Protein AF-A0A380T9C7-F1 (afdb_monomer)

Organism: NCBI:txid256318

pLDDT: mean 84.97, std 12.97, range [40.31, 95.25]

Solvent-accessible surface area (backbone atoms only — not comparable to full-atom values): 3905 Å² total; per-residue (Å²): 135,85,85,76,74,76,68,55,62,71,55,53,50,51,53,53,58,56,68,68,57,81,71,49,75,66,54,51,49,52,51,50,40,49,55,55,58,72,68,52,61,91,86,58,90,75,52,69,64,61,46,47,52,54,51,46,65,74,69,55,131

Nearest PDB structures (foldseek):
  7yrg-assembly1_G  TM=4.027E-01  e=8.738E+00  Homo sapiens

Sequence (61 aa):
MSLSVETDEALLRRLSEEATVKLSKEDLKKQRVSFVYGNLPNGSAISREMVVDRITENEGA

Structure (mmCIF, N/CA/C/O backbone):
data_AF-A0A380T9C7-F1
#
_entry.id   AF-A0A380T9C7-F1
#
loop_
_atom_site.group_PDB
_atom_site.id
_atom_site.type_symbol
_atom_site.label_atom_id
_atom_site.label_alt_id
_atom_site.label_comp_id
_atom_site.label_asym_id
_atom_site.label_entity_id
_atom_site.label_seq_id
_atom_site.pdbx_PDB_ins_code
_atom_site.Cartn_x
_atom_site.Cartn_y
_atom_site.Cartn_z
_atom_site.occupancy
_atom_site.B_iso_or_equiv
_atom_site.auth_seq_id
_atom_site.auth_comp_id
_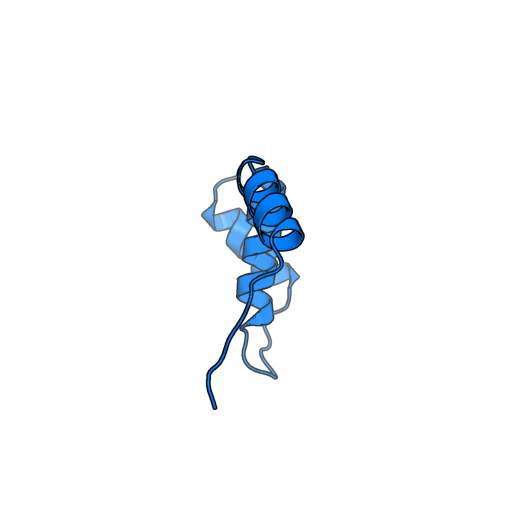atom_site.auth_asym_id
_atom_site.auth_atom_id
_atom_site.pdbx_PDB_model_num
ATOM 1 N N . MET A 1 1 ? 27.235 -10.905 -21.302 1.00 40.31 1 MET A N 1
ATOM 2 C CA . MET A 1 1 ? 26.482 -9.645 -21.145 1.00 40.31 1 MET A CA 1
ATOM 3 C C . MET A 1 1 ? 26.675 -9.171 -19.715 1.00 40.31 1 MET A C 1
ATOM 5 O O . MET A 1 1 ? 26.097 -9.765 -18.817 1.00 40.31 1 MET A O 1
ATOM 9 N N . SER A 1 2 ? 27.558 -8.200 -19.480 1.00 48.06 2 SER A N 1
ATOM 10 C CA . SER A 1 2 ? 27.691 -7.577 -18.160 1.00 48.06 2 SER A CA 1
ATOM 11 C C . SER A 1 2 ? 26.537 -6.595 -17.984 1.00 48.06 2 SER A C 1
ATOM 13 O O . SER A 1 2 ? 26.473 -5.592 -18.694 1.00 48.06 2 SER A O 1
ATOM 15 N N . LEU A 1 3 ? 25.609 -6.892 -17.077 1.00 52.56 3 LEU A N 1
ATOM 16 C CA . LEU A 1 3 ? 24.603 -5.934 -16.623 1.00 52.56 3 LEU A CA 1
ATOM 17 C C . LEU A 1 3 ? 25.312 -4.877 -15.770 1.00 52.56 3 LEU A C 1
ATOM 19 O O . LEU A 1 3 ? 25.313 -4.951 -14.546 1.00 52.56 3 LEU A O 1
ATOM 23 N N . SER A 1 4 ? 25.960 -3.916 -16.427 1.00 57.47 4 SER A N 1
ATOM 24 C CA . SER A 1 4 ? 26.285 -2.648 -15.786 1.00 57.47 4 SER A CA 1
ATOM 25 C C . SER A 1 4 ? 24.978 -1.869 -15.687 1.00 57.47 4 SER A C 1
ATOM 27 O O . SER A 1 4 ? 24.631 -1.088 -16.569 1.00 57.47 4 SER A O 1
ATOM 29 N N . VAL A 1 5 ? 24.183 -2.161 -14.658 1.00 59.94 5 VAL A N 1
ATOM 30 C CA . VAL A 1 5 ? 23.151 -1.225 -14.217 1.00 59.94 5 VAL A CA 1
ATOM 31 C C . VAL A 1 5 ? 23.902 -0.172 -13.413 1.00 59.94 5 VAL A C 1
ATOM 33 O O . VAL A 1 5 ? 23.929 -0.221 -12.185 1.00 59.94 5 VAL A O 1
ATOM 36 N N . GLU A 1 6 ? 24.591 0.739 -14.105 1.00 63.69 6 GLU A N 1
ATOM 37 C CA . GLU A 1 6 ? 24.955 2.020 -13.507 1.00 63.69 6 GLU A CA 1
ATOM 38 C C . GLU A 1 6 ? 23.633 2.653 -13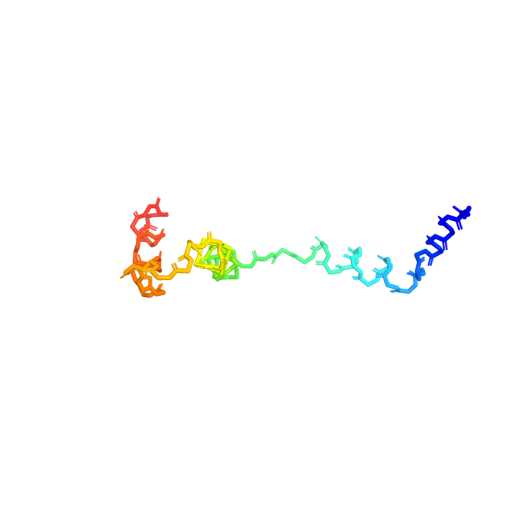.094 1.00 63.69 6 GLU A C 1
ATOM 40 O O . GLU A 1 6 ? 22.855 3.145 -13.911 1.00 63.69 6 GLU A O 1
ATOM 45 N N . THR A 1 7 ? 23.293 2.469 -11.822 1.00 67.12 7 THR A N 1
ATOM 46 C CA . THR A 1 7 ? 22.050 2.998 -11.296 1.00 67.12 7 THR A CA 1
ATOM 47 C C . THR A 1 7 ? 22.259 4.496 -11.258 1.00 67.12 7 THR A C 1
ATOM 49 O O . THR A 1 7 ? 23.174 4.951 -10.577 1.00 67.12 7 THR A O 1
ATOM 52 N N . ASP A 1 8 ? 21.464 5.227 -12.040 1.00 82.31 8 ASP A N 1
ATOM 53 C CA . ASP A 1 8 ? 21.501 6.686 -12.108 1.00 82.31 8 ASP A CA 1
ATOM 54 C C . ASP A 1 8 ? 21.611 7.243 -10.681 1.00 82.31 8 ASP A C 1
ATOM 56 O O . ASP A 1 8 ? 20.707 7.079 -9.859 1.00 82.31 8 ASP A O 1
ATOM 60 N N . GLU A 1 9 ? 22.756 7.846 -10.360 1.00 83.50 9 GLU A N 1
ATOM 61 C CA . GLU A 1 9 ? 23.049 8.342 -9.016 1.00 83.50 9 GLU A CA 1
ATOM 62 C C . GLU A 1 9 ? 22.010 9.387 -8.591 1.00 83.50 9 GLU A C 1
ATOM 64 O O . GLU A 1 9 ? 21.607 9.444 -7.426 1.00 83.50 9 GLU A O 1
ATOM 69 N N . ALA A 1 10 ? 21.473 10.150 -9.550 1.00 83.75 10 ALA A N 1
ATOM 70 C CA . ALA A 1 10 ? 20.384 11.080 -9.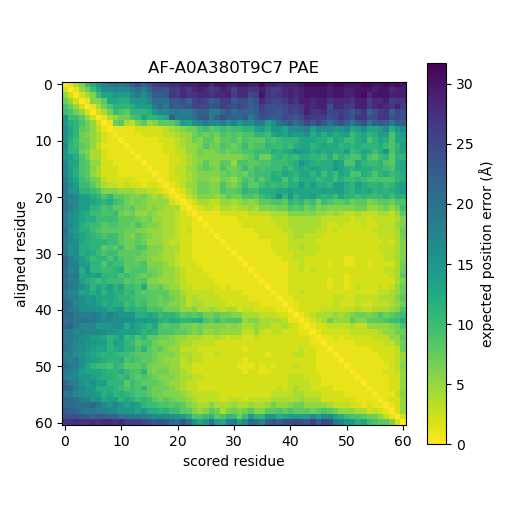303 1.00 83.75 10 ALA A CA 1
ATOM 71 C C . ALA A 1 10 ? 19.064 10.352 -9.010 1.00 83.75 10 ALA A C 1
ATOM 73 O O . ALA A 1 10 ? 18.250 10.852 -8.233 1.00 83.75 10 ALA A O 1
ATOM 74 N N . LEU A 1 11 ? 18.812 9.183 -9.606 1.00 84.75 11 LEU A N 1
ATOM 75 C CA . LEU A 1 11 ? 17.678 8.332 -9.237 1.00 84.75 11 LEU A CA 1
ATOM 76 C C . LEU A 1 11 ? 17.854 7.758 -7.826 1.00 84.75 11 LEU A C 1
ATOM 78 O O . LEU A 1 11 ? 16.932 7.867 -7.023 1.00 84.75 11 LEU A O 1
ATOM 82 N N . LEU A 1 12 ? 19.027 7.208 -7.497 1.00 85.12 12 LEU A N 1
ATOM 83 C CA . LEU A 1 12 ? 19.307 6.666 -6.161 1.00 85.12 12 LEU A CA 1
ATOM 84 C C . LEU A 1 12 ? 19.164 7.722 -5.072 1.00 85.12 12 LEU A C 1
ATOM 86 O O . LEU A 1 12 ? 18.547 7.468 -4.040 1.00 85.12 12 LEU A O 1
ATOM 90 N N . ARG A 1 13 ? 19.698 8.920 -5.313 1.00 86.62 13 ARG A N 1
ATOM 91 C CA . ARG A 1 13 ? 19.589 10.031 -4.376 1.00 86.62 13 ARG A CA 1
ATOM 92 C C . ARG A 1 13 ? 18.135 10.447 -4.161 1.00 86.62 13 ARG A C 1
ATOM 94 O O . ARG A 1 13 ? 17.724 10.569 -3.014 1.00 86.62 13 ARG A O 1
ATOM 101 N N . ARG A 1 14 ? 17.344 10.578 -5.233 1.00 86.88 14 ARG A N 1
ATOM 102 C CA . ARG A 1 14 ? 15.903 10.876 -5.135 1.00 86.88 14 ARG A CA 1
ATOM 103 C C . ARG A 1 14 ? 15.148 9.798 -4.362 1.00 86.88 14 ARG A C 1
ATOM 105 O O . ARG A 1 14 ? 14.372 10.121 -3.476 1.00 86.88 14 ARG A O 1
ATOM 112 N N . LEU A 1 15 ? 15.406 8.522 -4.652 1.00 85.00 15 LEU A N 1
ATOM 113 C CA . LEU A 1 15 ? 14.785 7.408 -3.929 1.00 85.00 15 LEU A CA 1
ATOM 114 C C . LEU A 1 15 ? 15.171 7.400 -2.445 1.00 85.00 15 LEU A C 1
ATOM 116 O O . LEU A 1 15 ? 14.325 7.117 -1.604 1.00 85.00 15 LEU A O 1
ATOM 120 N N . SER A 1 16 ? 16.424 7.726 -2.122 1.00 84.94 16 SER A N 1
ATOM 121 C CA . SER A 1 16 ? 16.905 7.840 -0.743 1.00 84.94 16 SER A CA 1
ATOM 122 C C . SER A 1 16 ? 16.225 8.991 0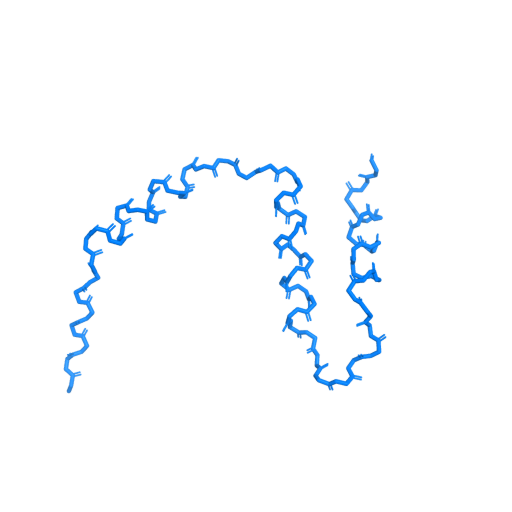.004 1.00 84.94 16 SER A C 1
ATOM 124 O O . SER A 1 16 ? 15.740 8.795 1.115 1.00 84.94 16 SER A O 1
ATOM 126 N N . GLU A 1 17 ? 16.125 10.170 -0.618 1.00 88.19 17 GLU A N 1
ATOM 127 C CA . GLU A 1 17 ? 15.432 11.338 -0.059 1.00 88.19 17 GLU A CA 1
ATOM 128 C C . GLU A 1 17 ? 13.942 11.026 0.187 1.00 88.19 17 GLU A C 1
ATOM 130 O O . GLU A 1 17 ? 13.451 11.204 1.302 1.00 88.19 17 GLU A O 1
ATOM 135 N N . GLU A 1 18 ? 13.245 10.450 -0.795 1.00 83.38 18 GLU A N 1
ATOM 136 C CA . GLU A 1 18 ? 11.835 10.047 -0.675 1.00 83.38 18 GLU A CA 1
ATOM 137 C C . GLU A 1 18 ? 11.615 8.937 0.367 1.00 83.38 18 GLU A C 1
ATOM 139 O O . GLU A 1 18 ? 10.625 8.952 1.095 1.00 83.38 18 GLU A O 1
ATOM 144 N N . ALA A 1 19 ? 12.554 7.997 0.522 1.00 81.62 19 ALA A N 1
ATOM 145 C CA . ALA A 1 19 ? 12.456 6.937 1.529 1.00 81.62 19 ALA A CA 1
ATOM 146 C C . ALA A 1 19 ? 12.507 7.466 2.973 1.00 81.62 19 ALA A C 1
ATOM 148 O O . ALA A 1 19 ? 12.053 6.784 3.895 1.00 81.62 19 ALA A O 1
ATOM 149 N N . THR A 1 20 ? 13.044 8.672 3.191 1.00 82.94 20 THR A N 1
ATOM 150 C CA . THR A 1 20 ? 13.023 9.319 4.513 1.00 82.94 20 THR A CA 1
ATOM 151 C C . THR A 1 20 ? 11.677 9.958 4.852 1.00 82.94 20 THR A C 1
ATOM 153 O O . THR A 1 20 ? 11.411 10.243 6.026 1.00 82.94 20 THR A O 1
ATOM 156 N N . VAL A 1 21 ? 10.802 10.154 3.861 1.00 83.75 21 VAL A N 1
ATOM 157 C CA . VAL A 1 21 ? 9.470 10.719 4.067 1.00 83.75 21 VAL A CA 1
ATOM 158 C C . VAL A 1 21 ? 8.609 9.696 4.801 1.00 83.75 21 VAL A C 1
ATOM 160 O O . VAL A 1 21 ? 8.305 8.611 4.303 1.00 83.75 21 VAL A O 1
ATOM 163 N N . LYS A 1 22 ? 8.185 10.041 6.021 1.00 84.06 22 LYS A N 1
ATOM 164 C CA . LYS A 1 22 ? 7.231 9.215 6.764 1.00 84.06 22 LYS A CA 1
ATOM 165 C C . LYS A 1 22 ? 5.869 9.290 6.086 1.00 84.06 22 LYS A C 1
ATOM 167 O O . LYS A 1 22 ? 5.222 10.334 6.108 1.00 84.06 22 LYS A O 1
ATOM 172 N N . LEU A 1 23 ? 5.432 8.162 5.539 1.00 85.88 23 LEU A N 1
ATOM 173 C CA . LEU A 1 23 ? 4.093 8.017 4.985 1.00 85.88 23 LEU A CA 1
ATOM 174 C C . LEU A 1 23 ? 3.040 8.236 6.073 1.00 85.88 23 LEU A C 1
ATOM 176 O O . LEU A 1 23 ? 3.170 7.739 7.199 1.00 85.88 23 LEU A O 1
ATOM 180 N N . SER A 1 24 ? 1.982 8.968 5.729 1.00 90.06 24 SER A N 1
ATOM 181 C CA . SER A 1 24 ? 0.827 9.086 6.609 1.00 90.06 24 SER A CA 1
ATOM 182 C C . SER A 1 24 ? 0.112 7.735 6.722 1.00 90.06 24 SER A C 1
ATOM 184 O O . SER A 1 24 ? 0.259 6.850 5.874 1.00 90.06 24 SER A O 1
ATOM 186 N N . LYS A 1 25 ? -0.716 7.567 7.761 1.00 88.62 25 LYS A N 1
ATOM 187 C CA . LYS A 1 25 ? -1.582 6.381 7.873 1.00 88.62 25 LYS A CA 1
ATOM 188 C C . LYS A 1 25 ? -2.469 6.208 6.635 1.00 88.62 25 LYS A C 1
ATOM 190 O O . LYS A 1 25 ? -2.693 5.086 6.194 1.00 88.62 25 LYS A O 1
ATOM 195 N N . GLU A 1 26 ? -2.939 7.313 6.059 1.00 90.06 26 GLU A N 1
ATOM 196 C CA . GLU A 1 26 ? -3.769 7.294 4.857 1.00 90.06 26 GLU A CA 1
ATOM 197 C C . GLU A 1 26 ? -2.985 6.805 3.631 1.00 90.06 26 GLU A C 1
ATOM 199 O O . GLU A 1 26 ? -3.494 5.992 2.859 1.00 90.06 26 GLU A O 1
ATOM 204 N N . ASP A 1 27 ? -1.730 7.232 3.477 1.00 90.25 27 ASP A N 1
ATOM 205 C CA . ASP A 1 27 ? -0.874 6.790 2.371 1.00 90.25 27 ASP A CA 1
ATOM 206 C C . ASP A 1 27 ? -0.532 5.306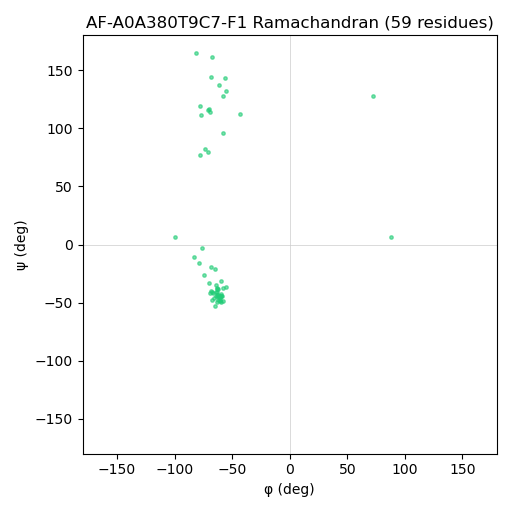 2.488 1.00 90.25 27 ASP A C 1
ATOM 208 O O . ASP A 1 27 ? -0.622 4.566 1.506 1.00 90.25 27 ASP A O 1
ATOM 212 N N . LEU A 1 28 ? -0.223 4.843 3.702 1.00 90.56 28 LEU A N 1
ATOM 213 C CA . LEU A 1 28 ? -0.002 3.424 3.982 1.00 90.56 28 LEU A CA 1
ATOM 214 C C . LEU A 1 28 ? -1.248 2.593 3.659 1.00 90.56 28 LEU A C 1
ATOM 216 O O . LEU A 1 28 ? -1.140 1.536 3.033 1.00 90.56 28 LEU A O 1
ATOM 220 N N . LYS A 1 29 ? -2.436 3.087 4.024 1.00 92.19 29 LYS A N 1
ATOM 221 C CA . LYS A 1 29 ? -3.712 2.445 3.691 1.00 92.19 29 LYS A CA 1
ATOM 222 C C . LYS A 1 29 ? -3.920 2.376 2.178 1.00 92.19 29 LYS A C 1
ATOM 224 O O . LYS A 1 29 ? -4.221 1.305 1.651 1.00 92.19 29 LYS A O 1
ATOM 229 N N . LYS A 1 30 ? -3.702 3.478 1.451 1.00 92.19 30 LYS A N 1
ATOM 230 C CA . LYS A 1 30 ? -3.801 3.524 -0.021 1.00 92.19 30 LYS A CA 1
ATOM 231 C C . LYS A 1 30 ? -2.833 2.551 -0.690 1.00 92.19 30 LYS A C 1
ATOM 233 O O . LYS A 1 30 ? -3.232 1.840 -1.613 1.00 92.19 30 LYS A O 1
ATOM 238 N N . GLN A 1 31 ? -1.585 2.490 -0.229 1.00 91.69 31 GLN A N 1
ATOM 239 C CA . GLN A 1 31 ? -0.594 1.542 -0.741 1.00 91.69 31 GLN A CA 1
ATOM 24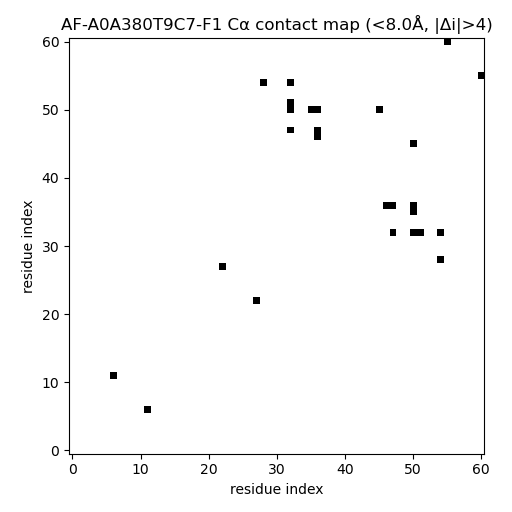0 C C . GLN A 1 31 ? -1.033 0.096 -0.511 1.00 91.69 31 GLN A C 1
ATOM 242 O O . GLN A 1 31 ? -0.972 -0.713 -1.433 1.00 91.69 31 GLN A O 1
ATOM 247 N N . ARG A 1 32 ? -1.538 -0.221 0.684 1.00 94.06 32 ARG A N 1
ATOM 248 C CA . ARG A 1 32 ? -2.008 -1.566 1.032 1.00 94.06 32 ARG A CA 1
ATOM 249 C C . ARG A 1 32 ? -3.205 -1.993 0.184 1.00 94.06 32 ARG A C 1
ATOM 251 O O . ARG A 1 32 ? -3.196 -3.099 -0.349 1.00 94.06 32 ARG A O 1
ATOM 258 N N . VAL A 1 33 ? -4.183 -1.105 -0.012 1.00 95.00 33 VAL A N 1
ATOM 259 C CA . VAL A 1 33 ? -5.326 -1.339 -0.913 1.00 95.00 33 VAL A CA 1
ATOM 260 C C . VAL A 1 33 ? -4.839 -1.623 -2.332 1.00 95.00 33 VAL A C 1
ATOM 262 O O . VAL A 1 33 ? -5.261 -2.607 -2.934 1.00 95.00 33 VAL A O 1
ATOM 265 N N . SER A 1 34 ? -3.934 -0.794 -2.861 1.00 94.69 34 SER A N 1
ATOM 266 C CA . SER A 1 34 ? -3.389 -0.966 -4.213 1.00 94.69 34 SER A CA 1
ATOM 267 C C . SER A 1 34 ? -2.598 -2.266 -4.360 1.00 94.69 34 SER A C 1
ATOM 269 O O . SER A 1 34 ? -2.751 -2.952 -5.366 1.00 94.69 34 SER A O 1
ATOM 271 N N . PHE A 1 35 ? -1.802 -2.637 -3.353 1.00 95.00 35 PHE A N 1
ATOM 272 C CA . PHE A 1 35 ? -1.054 -3.891 -3.345 1.00 95.00 35 PHE A CA 1
ATOM 273 C C . PHE A 1 35 ? -1.987 -5.103 -3.358 1.00 95.00 35 PHE A C 1
ATOM 275 O O . PHE A 1 35 ? -1.821 -5.989 -4.191 1.00 95.00 35 PHE A O 1
ATOM 282 N N . VAL A 1 36 ? -2.987 -5.137 -2.473 1.00 93.69 36 VAL A N 1
ATOM 283 C CA . VAL A 1 36 ? -3.927 -6.263 -2.392 1.00 93.69 36 VAL A CA 1
ATOM 284 C C . VAL A 1 36 ? -4.752 -6.362 -3.669 1.00 93.69 36 VAL A C 1
ATOM 286 O O . VAL A 1 36 ? -4.759 -7.413 -4.299 1.00 93.69 36 VAL A O 1
ATOM 289 N N . TYR A 1 37 ? -5.402 -5.269 -4.081 1.00 93.94 37 TYR A N 1
ATOM 290 C CA . TYR A 1 37 ? -6.280 -5.267 -5.251 1.00 93.94 37 TYR A CA 1
ATOM 291 C C . TYR A 1 37 ? -5.516 -5.558 -6.550 1.00 93.94 37 TYR A C 1
ATOM 293 O O . TYR A 1 37 ? -5.986 -6.329 -7.381 1.00 93.94 37 TYR A O 1
ATOM 301 N N . GLY A 1 38 ? -4.314 -4.995 -6.708 1.00 93.69 38 GLY A N 1
ATOM 302 C CA . GLY A 1 38 ? -3.480 -5.196 -7.895 1.00 93.69 38 GLY A CA 1
ATOM 303 C C . GLY A 1 38 ? -2.919 -6.612 -8.049 1.00 93.69 38 GLY A C 1
ATOM 304 O O . GLY A 1 38 ? -2.546 -6.986 -9.155 1.00 93.69 38 GLY A O 1
ATOM 305 N N . ASN A 1 39 ? -2.875 -7.404 -6.972 1.00 95.25 39 ASN A N 1
ATOM 306 C CA . ASN A 1 39 ? -2.422 -8.800 -6.998 1.00 95.25 39 ASN A CA 1
ATOM 307 C C . ASN A 1 39 ? -3.580 -9.812 -7.024 1.00 95.25 39 ASN A C 1
ATOM 309 O O . ASN A 1 39 ? -3.345 -11.017 -6.919 1.00 95.25 39 ASN A O 1
ATOM 313 N N . LEU A 1 40 ? -4.831 -9.357 -7.145 1.00 94.19 40 LEU A N 1
ATOM 314 C CA . LEU A 1 40 ? -5.960 -10.270 -7.279 1.00 94.19 40 LEU A CA 1
ATOM 315 C C . LEU A 1 40 ? -5.908 -11.005 -8.630 1.00 94.19 40 LEU A C 1
ATOM 317 O O . LEU A 1 40 ? -5.549 -10.406 -9.645 1.00 94.19 40 LEU A O 1
ATOM 321 N N . PRO A 1 41 ? -6.311 -12.289 -8.681 1.00 94.69 41 PRO A N 1
ATOM 322 C CA . PRO A 1 41 ? -6.461 -13.000 -9.942 1.00 94.69 41 PRO A CA 1
ATOM 323 C C . PRO A 1 41 ? -7.424 -12.279 -10.889 1.00 94.69 41 PRO A C 1
ATOM 325 O O . PRO A 1 41 ? -8.459 -11.752 -10.468 1.00 94.69 41 PRO A O 1
ATOM 328 N N . ASN A 1 42 ? -7.120 -12.319 -12.186 1.00 86.75 42 ASN A N 1
ATOM 329 C CA . ASN A 1 42 ? -8.023 -11.816 -13.217 1.00 86.75 42 ASN A CA 1
ATOM 330 C C . ASN A 1 42 ? -9.375 -12.547 -13.127 1.00 86.75 42 ASN A C 1
ATOM 332 O O . ASN A 1 42 ? -9.416 -13.776 -13.117 1.00 86.75 42 ASN A O 1
ATOM 336 N N . GLY A 1 43 ? -10.473 -11.790 -13.053 1.00 88.88 43 GLY A N 1
ATOM 337 C CA . GLY A 1 43 ? -1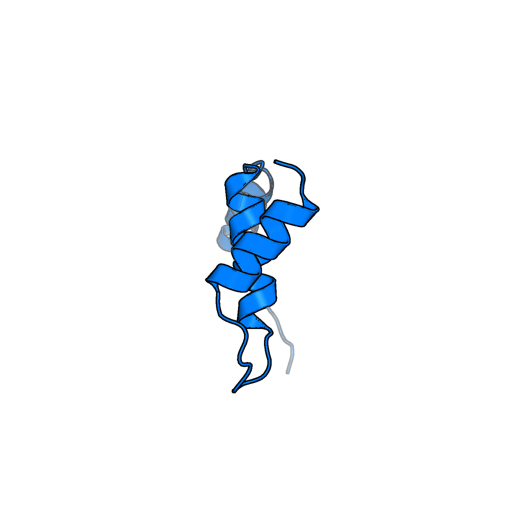1.821 -12.337 -12.853 1.00 88.88 43 GLY A CA 1
ATOM 338 C C . GLY A 1 43 ? -12.230 -12.521 -11.388 1.00 88.88 43 GLY A C 1
ATOM 339 O O . GLY A 1 43 ? -13.298 -13.070 -11.126 1.00 88.88 43 GLY A O 1
ATOM 340 N N . SER A 1 44 ? -11.419 -12.058 -10.430 1.00 90.75 44 SER A N 1
ATOM 341 C CA . SER A 1 44 ? -11.841 -11.951 -9.032 1.00 90.75 44 SER A CA 1
ATOM 342 C C . SER A 1 44 ? -13.122 -11.118 -8.916 1.00 90.75 44 SER A C 1
ATOM 344 O O . SER A 1 44 ? -13.208 -10.018 -9.458 1.00 90.75 44 SER A O 1
ATOM 346 N N . ALA A 1 45 ? -14.107 -11.628 -8.173 1.00 94.50 45 ALA A N 1
ATOM 347 C CA . ALA A 1 45 ? -15.340 -10.903 -7.860 1.00 94.50 45 ALA A CA 1
ATOM 348 C C . ALA A 1 45 ? -15.142 -9.820 -6.779 1.00 94.50 45 ALA A C 1
ATOM 350 O O . ALA A 1 45 ? -16.085 -9.120 -6.421 1.00 94.50 45 ALA A O 1
ATOM 351 N N . ILE A 1 46 ? -13.930 -9.708 -6.227 1.00 93.94 46 ILE A N 1
ATOM 352 C CA . ILE A 1 46 ? -13.605 -8.750 -5.172 1.00 93.94 46 ILE A CA 1
ATOM 353 C C . ILE A 1 46 ? -13.422 -7.366 -5.794 1.00 93.94 46 ILE A C 1
ATOM 355 O O . ILE A 1 46 ? -12.519 -7.163 -6.607 1.00 93.94 46 ILE A O 1
ATOM 359 N N . SER A 1 47 ? -14.250 -6.407 -5.376 1.00 94.75 47 SER A N 1
ATOM 360 C CA . SER A 1 47 ? -14.104 -5.008 -5.778 1.00 94.75 47 SER A CA 1
ATOM 361 C C . SER A 1 47 ? -13.045 -4.285 -4.941 1.00 94.75 47 SER A C 1
ATOM 363 O O . SER A 1 47 ? -12.631 -4.742 -3.871 1.00 94.75 47 SER A O 1
ATOM 365 N N . ARG A 1 48 ? -12.607 -3.116 -5.413 1.00 92.50 48 ARG A N 1
ATOM 366 C CA . ARG A 1 48 ? -11.641 -2.287 -4.685 1.00 92.50 48 ARG A CA 1
ATOM 367 C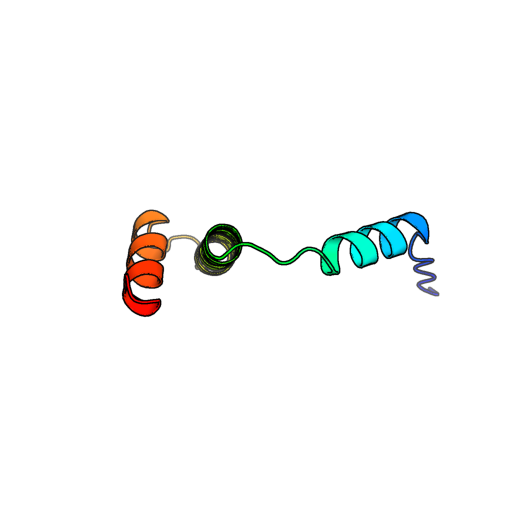 C . ARG A 1 48 ? -12.208 -1.800 -3.351 1.00 92.50 48 ARG A C 1
ATOM 369 O O . ARG A 1 48 ? -11.482 -1.749 -2.364 1.00 92.50 48 ARG A O 1
ATOM 376 N N . GLU A 1 49 ? -13.493 -1.475 -3.321 1.00 94.50 49 GLU A N 1
ATOM 377 C CA . GLU A 1 49 ? -14.224 -1.001 -2.145 1.00 94.50 49 GLU A CA 1
ATOM 378 C C . GLU A 1 49 ? -14.253 -2.082 -1.062 1.00 94.50 49 GLU A C 1
ATOM 380 O O . GLU A 1 49 ? -13.903 -1.801 0.078 1.00 94.50 49 GLU A O 1
ATOM 385 N N . MET A 1 50 ? -14.502 -3.344 -1.436 1.00 94.75 50 MET A N 1
ATOM 386 C CA . MET A 1 50 ? -14.441 -4.470 -0.495 1.00 94.75 50 MET A CA 1
ATOM 387 C C . MET A 1 50 ? -13.065 -4.597 0.174 1.00 94.75 50 MET A C 1
ATOM 389 O O . MET A 1 50 ? -12.969 -4.927 1.355 1.00 94.75 50 MET A O 1
ATOM 393 N N . VAL A 1 51 ? -11.983 -4.330 -0.567 1.00 94.00 51 VAL A N 1
ATOM 394 C CA . VAL A 1 51 ? -10.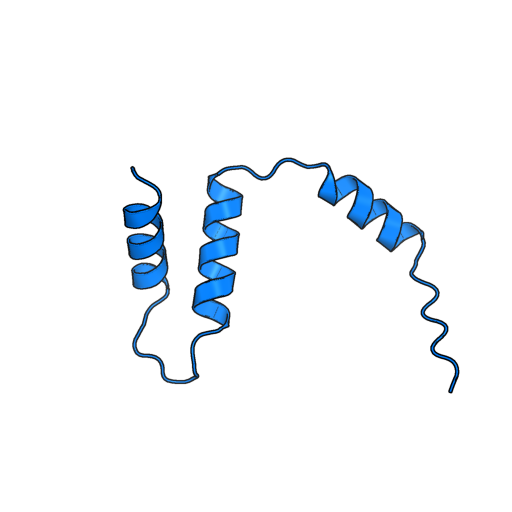618 -4.329 -0.018 1.00 94.00 51 VAL A CA 1
ATOM 395 C C . VAL A 1 51 ? -10.412 -3.152 0.939 1.00 94.00 51 VAL A C 1
ATOM 397 O O . VAL A 1 51 ? -9.813 -3.331 2.000 1.00 94.00 51 VAL A O 1
ATOM 400 N N . VAL A 1 52 ? -10.909 -1.960 0.593 1.00 94.94 52 VAL A N 1
ATOM 401 C CA . VAL A 1 52 ? -10.848 -0.769 1.458 1.00 94.94 52 VAL A CA 1
ATOM 402 C C . VAL A 1 52 ? -11.574 -1.020 2.775 1.00 94.94 52 VAL A C 1
ATOM 404 O O . VAL A 1 52 ? -10.994 -0.779 3.836 1.00 94.94 52 VAL A O 1
ATOM 407 N N . ASP A 1 53 ? -12.801 -1.527 2.715 1.00 94.88 53 ASP A N 1
ATOM 408 C CA . ASP A 1 53 ? -13.628 -1.798 3.891 1.00 94.88 53 ASP A CA 1
ATOM 409 C C . ASP A 1 53 ? -12.934 -2.814 4.794 1.00 94.88 53 ASP A C 1
ATOM 411 O O . ASP A 1 53 ? -12.706 -2.556 5.976 1.00 94.88 53 ASP A O 1
ATOM 415 N N . ARG A 1 54 ? -12.447 -3.912 4.206 1.00 94.44 54 ARG A N 1
ATOM 416 C CA . ARG A 1 54 ? -11.766 -4.974 4.948 1.00 94.44 54 ARG A CA 1
ATOM 417 C C . ARG A 1 54 ? -10.469 -4.522 5.614 1.00 94.44 54 ARG A C 1
ATOM 419 O O . ARG A 1 54 ? -10.154 -4.961 6.717 1.00 94.44 54 ARG A O 1
ATOM 426 N N . ILE A 1 55 ? -9.695 -3.662 4.952 1.00 91.88 55 ILE A N 1
ATOM 427 C CA . ILE A 1 55 ? -8.483 -3.079 5.542 1.00 91.88 55 ILE A CA 1
ATOM 428 C C . ILE A 1 55 ? -8.855 -2.126 6.681 1.00 91.88 55 ILE A C 1
ATOM 430 O O . ILE A 1 55 ? -8.203 -2.153 7.720 1.00 91.88 55 ILE A O 1
ATOM 434 N N . THR A 1 56 ? -9.919 -1.337 6.519 1.00 91.06 56 THR A N 1
ATOM 435 C CA . THR A 1 56 ? -10.409 -0.417 7.559 1.00 91.06 56 THR A CA 1
ATOM 436 C C . THR A 1 56 ? -10.859 -1.167 8.811 1.00 91.06 56 THR A C 1
ATOM 438 O O . THR A 1 56 ? -10.491 -0.778 9.914 1.00 91.06 56 THR A O 1
ATOM 441 N N . GLU A 1 57 ? -11.592 -2.272 8.652 1.00 92.19 57 GLU A N 1
ATOM 442 C CA . GLU A 1 57 ? -12.012 -3.137 9.763 1.00 92.19 57 GLU A CA 1
ATOM 443 C C . GLU A 1 57 ? -10.820 -3.696 10.553 1.00 92.19 57 GLU A C 1
ATOM 445 O O . GLU A 1 57 ? -10.832 -3.695 11.782 1.00 92.19 57 GLU A O 1
ATOM 450 N N . ASN A 1 58 ? -9.782 -4.165 9.853 1.00 86.25 58 ASN A N 1
ATOM 451 C CA . ASN A 1 58 ? -8.616 -4.795 10.477 1.00 86.25 58 ASN A CA 1
ATOM 452 C C . ASN A 1 58 ? -7.673 -3.800 11.169 1.00 86.25 58 ASN A C 1
ATOM 454 O O . ASN A 1 58 ? -6.936 -4.192 12.071 1.00 86.25 58 ASN A O 1
ATOM 458 N N . GLU A 1 59 ? -7.647 -2.540 10.733 1.00 82.50 59 GLU A N 1
ATOM 459 C CA . GLU A 1 59 ? -6.767 -1.513 11.306 1.00 82.50 59 GLU A CA 1
ATOM 460 C C . GLU A 1 59 ? -7.341 -0.864 12.575 1.00 82.50 59 GLU A C 1
ATOM 462 O O . GLU A 1 59 ? -6.594 -0.200 13.295 1.00 82.50 59 GLU A O 1
ATOM 467 N N . GLY A 1 60 ? -8.617 -1.125 12.888 1.00 63.97 60 GLY A N 1
ATOM 468 C CA . GLY A 1 60 ? -9.349 -0.450 13.957 1.00 63.97 60 GLY A CA 1
ATOM 469 C C . GLY A 1 60 ? -9.676 0.990 13.553 1.00 63.97 60 GLY A C 1
ATOM 470 O O . GLY A 1 60 ? -8.800 1.727 13.105 1.00 63.97 60 GLY A O 1
ATOM 471 N N . ALA A 1 61 ? -10.952 1.364 13.666 1.00 53.81 61 ALA A N 1
ATOM 472 C CA . ALA A 1 61 ? -11.435 2.706 13.336 1.00 53.81 61 ALA A CA 1
ATOM 473 C C . ALA A 1 61 ? -10.687 3.816 14.100 1.00 53.81 61 ALA A C 1
ATOM 475 O O . ALA A 1 61 ? -10.442 3.637 15.317 1.00 53.81 61 ALA A O 1
#

Mean predicted aligned error: 8.63 Å

Secondary structure (DSSP, 8-state):
--------HHHHHHHHHHHTS---HHHHHHHHHHHHHHTSPTT----HHHHHHHHHHHH--

Radius of gyration: 17.26 Å; Cα contacts (8 Å, |Δi|>4): 13; chains: 1; bounding box: 43×24×35 Å

Foldseek 3Di:
DDPPCPPPVVVVVVVVVVVPDDDDPVRVLVVQLCVVVVPDPDPDPDDSVNSSVVSDVVVDD